Protein AF-A0A8T4TVL6-F1 (afdb_monomer_lite)

Structure (mmCIF, N/CA/C/O backbone):
data_AF-A0A8T4TVL6-F1
#
_entry.id   AF-A0A8T4TVL6-F1
#
loop_
_atom_site.group_PDB
_atom_site.id
_atom_site.type_symbol
_atom_site.label_atom_id
_atom_site.label_alt_id
_atom_site.label_comp_id
_atom_site.label_asym_id
_atom_site.label_entity_id
_atom_site.label_seq_id
_atom_site.pdbx_PDB_ins_code
_atom_site.Cartn_x
_atom_site.Cartn_y
_atom_site.Cartn_z
_atom_site.occupancy
_atom_site.B_iso_or_equiv
_atom_site.auth_seq_id
_atom_site.auth_comp_id
_atom_site.auth_asym_id
_atom_site.auth_atom_id
_atom_site.pdbx_PDB_model_num
ATOM 1 N N . MET A 1 1 ? -16.798 21.149 -23.664 1.00 49.38 1 MET A N 1
ATOM 2 C CA . MET A 1 1 ? -16.390 20.004 -22.811 1.00 49.38 1 MET A CA 1
ATOM 3 C C . MET A 1 1 ? -17.563 19.036 -22.573 1.00 49.38 1 MET A C 1
ATOM 5 O O . MET A 1 1 ? -17.508 18.201 -21.684 1.00 49.38 1 MET A O 1
ATOM 9 N N . ASP A 1 2 ? -18.581 19.049 -23.441 1.00 47.72 2 ASP A N 1
ATOM 10 C CA . ASP A 1 2 ? -19.866 18.365 -23.216 1.00 47.72 2 ASP A CA 1
ATOM 11 C C . ASP A 1 2 ? -19.957 16.938 -23.782 1.00 47.72 2 ASP A C 1
ATOM 13 O O . ASP A 1 2 ? -20.934 16.235 -23.544 1.00 47.72 2 ASP A O 1
ATOM 17 N N . LYS A 1 3 ? -18.924 16.459 -24.488 1.00 53.19 3 LYS A N 1
ATOM 18 C CA . LYS A 1 3 ? -18.902 15.095 -25.055 1.00 53.19 3 LYS A CA 1
ATOM 19 C C . LYS A 1 3 ? -18.545 14.001 -24.034 1.00 53.19 3 LYS A C 1
ATOM 21 O O . LYS A 1 3 ? -18.826 12.838 -24.291 1.00 53.19 3 LYS A O 1
ATOM 26 N N . PHE A 1 4 ? -18.019 14.357 -22.857 1.00 56.19 4 PHE A N 1
ATOM 27 C CA . PHE A 1 4 ? -17.785 13.403 -21.760 1.00 56.19 4 PHE A CA 1
ATOM 28 C C . PHE A 1 4 ? -19.053 13.076 -20.953 1.00 56.19 4 PHE A C 1
ATOM 30 O O . PHE A 1 4 ? -19.067 12.100 -20.210 1.00 56.19 4 PHE A O 1
ATOM 37 N N . LYS A 1 5 ? -20.147 13.831 -21.136 1.00 55.00 5 LYS A N 1
ATOM 38 C CA . LYS A 1 5 ? -21.427 13.568 -20.457 1.00 55.00 5 LYS A CA 1
ATOM 39 C C . LYS A 1 5 ? -22.211 12.401 -21.064 1.00 55.00 5 LYS A C 1
ATOM 41 O O . LYS A 1 5 ? -23.024 11.806 -20.371 1.00 55.00 5 LYS A O 1
ATOM 46 N N . LEU A 1 6 ? -21.939 12.034 -22.321 1.00 55.78 6 LEU A N 1
ATOM 47 C CA . LEU A 1 6 ? -22.613 10.911 -22.987 1.00 55.78 6 LEU A CA 1
ATOM 48 C C . LEU A 1 6 ? -22.097 9.531 -22.525 1.00 55.78 6 LEU A C 1
ATOM 50 O O . LEU A 1 6 ? -22.761 8.523 -22.732 1.00 55.78 6 LEU A O 1
ATOM 54 N N . VAL A 1 7 ? -20.925 9.494 -21.882 1.00 60.69 7 VAL A N 1
ATOM 55 C CA . VAL A 1 7 ? -20.296 8.290 -21.296 1.00 60.69 7 VAL A CA 1
ATOM 56 C C . VAL A 1 7 ? -20.425 8.286 -19.759 1.00 60.69 7 VAL A C 1
ATOM 58 O O . VAL A 1 7 ? -20.071 7.317 -19.097 1.00 60.69 7 VAL A O 1
ATOM 61 N N . GLY A 1 8 ? -20.939 9.373 -19.178 1.00 59.66 8 GLY A N 1
ATOM 62 C CA . GLY A 1 8 ? -20.520 9.844 -17.858 1.00 59.66 8 GLY A CA 1
ATOM 63 C C . GLY A 1 8 ? -21.285 9.357 -16.630 1.00 59.66 8 GLY A C 1
ATOM 64 O O . GLY A 1 8 ? -20.985 9.862 -15.557 1.00 59.66 8 GLY A O 1
ATOM 65 N N . ASP A 1 9 ? -22.249 8.439 -16.739 1.00 68.12 9 ASP A N 1
ATOM 66 C CA . ASP A 1 9 ? -22.926 7.926 -15.529 1.00 68.12 9 ASP A CA 1
ATOM 67 C C . ASP A 1 9 ? -23.436 6.483 -15.645 1.00 68.12 9 ASP A C 1
ATOM 69 O O . ASP A 1 9 ? -24.342 6.046 -14.934 1.00 68.12 9 ASP A O 1
ATOM 73 N N . ASN A 1 10 ? -22.876 5.705 -16.576 1.00 79.25 10 ASN A N 1
ATOM 74 C CA . ASN A 1 10 ? -23.258 4.307 -16.712 1.00 79.25 10 ASN A CA 1
ATOM 75 C C . ASN A 1 10 ? -22.201 3.421 -16.052 1.00 79.25 10 ASN A C 1
ATOM 77 O O . ASN A 1 10 ? -21.134 3.170 -16.617 1.00 79.25 10 ASN A O 1
ATOM 81 N N . LYS A 1 11 ? -22.508 2.933 -14.840 1.00 79.12 11 LYS A N 1
ATOM 82 C CA . LYS A 1 11 ? -21.627 2.062 -14.036 1.00 79.12 11 LYS A CA 1
ATOM 83 C C . LYS A 1 11 ? -21.057 0.887 -14.842 1.00 79.12 11 LYS A C 1
ATOM 85 O O . LYS A 1 11 ? -19.914 0.501 -14.617 1.00 79.12 11 LYS A O 1
ATOM 90 N N . GLY A 1 12 ? -21.818 0.361 -15.808 1.00 86.62 12 GLY A N 1
ATOM 91 C CA . GLY A 1 12 ? -21.367 -0.725 -16.683 1.00 86.62 12 GLY A CA 1
ATOM 92 C C . GLY A 1 12 ? -20.205 -0.335 -17.600 1.00 86.62 12 GLY A C 1
ATOM 93 O O . GLY A 1 12 ? -19.259 -1.104 -17.755 1.00 86.62 12 GLY A O 1
ATOM 94 N N . ILE A 1 13 ? -20.222 0.879 -18.155 1.00 84.44 13 ILE A N 1
ATOM 95 C CA . ILE A 1 13 ? -19.146 1.364 -19.030 1.00 84.44 13 ILE A CA 1
ATOM 96 C C . ILE A 1 13 ? -17.881 1.629 -18.208 1.00 84.44 13 ILE A C 1
ATOM 98 O O . ILE A 1 13 ? -16.790 1.239 -18.617 1.00 84.44 13 ILE A O 1
ATOM 102 N N . HIS A 1 14 ? -18.021 2.205 -17.011 1.00 83.38 14 HIS A N 1
ATOM 103 C CA . HIS A 1 14 ? -16.887 2.388 -16.102 1.00 83.38 14 HIS A CA 1
ATOM 104 C C . HIS A 1 14 ? -16.249 1.054 -15.694 1.00 83.38 14 HIS A C 1
ATOM 106 O O . HIS A 1 14 ? -15.024 0.947 -15.697 1.00 83.38 14 HIS A O 1
ATOM 112 N N . ALA A 1 15 ? -17.054 0.024 -15.414 1.00 86.94 15 ALA A N 1
ATOM 113 C CA . ALA A 1 15 ? -16.553 -1.316 -15.115 1.00 86.94 15 ALA A CA 1
ATOM 114 C C . ALA A 1 15 ? -15.814 -1.944 -16.311 1.00 86.94 15 ALA A C 1
ATOM 116 O O . ALA A 1 15 ? -14.734 -2.501 -16.132 1.00 86.94 15 ALA A O 1
ATOM 117 N N . ALA A 1 16 ? -16.345 -1.809 -17.531 1.00 88.44 16 ALA A N 1
ATOM 118 C CA . ALA A 1 16 ? -15.699 -2.323 -18.741 1.00 88.44 16 ALA A CA 1
ATOM 119 C C . ALA A 1 16 ? -14.357 -1.625 -19.034 1.00 88.44 16 ALA A C 1
ATOM 121 O O . ALA A 1 16 ? -13.376 -2.283 -19.391 1.00 88.44 16 ALA A O 1
ATOM 122 N N . ILE A 1 17 ? -14.286 -0.305 -18.833 1.00 85.81 17 ILE A N 1
ATOM 123 C CA . ILE A 1 17 ? -13.046 0.469 -18.979 1.00 85.81 17 ILE A CA 1
ATOM 124 C C . ILE A 1 17 ? -12.033 0.065 -17.903 1.00 85.81 17 ILE A C 1
ATOM 126 O O . ILE A 1 17 ? -10.883 -0.218 -18.231 1.00 85.81 17 ILE A O 1
ATOM 130 N N . ALA A 1 18 ? -12.450 -0.023 -16.637 1.00 86.81 18 ALA A N 1
ATOM 131 C CA . ALA A 1 18 ? -11.576 -0.442 -15.542 1.00 86.81 18 ALA A CA 1
ATOM 132 C C . ALA A 1 18 ? -11.033 -1.862 -15.752 1.00 86.81 18 ALA A C 1
ATOM 134 O O . ALA A 1 18 ? -9.845 -2.101 -15.549 1.00 86.81 18 ALA A O 1
ATOM 135 N N . LEU A 1 19 ? -11.875 -2.786 -16.224 1.00 89.12 19 LEU A N 1
ATOM 136 C CA . LEU A 1 19 ? -11.468 -4.148 -16.558 1.00 89.12 19 LEU A CA 1
ATOM 137 C C . LEU A 1 19 ? -10.464 -4.164 -17.714 1.00 89.12 19 LEU A C 1
ATOM 139 O O . LEU A 1 19 ? -9.457 -4.859 -17.636 1.00 89.12 19 LEU A O 1
ATOM 143 N N . SER A 1 20 ? -10.686 -3.354 -18.748 1.00 89.25 20 SER A N 1
ATOM 144 C CA . SER A 1 20 ? -9.750 -3.237 -19.872 1.00 89.25 20 SER A CA 1
ATOM 145 C C . SER A 1 20 ? -8.387 -2.700 -19.419 1.00 89.25 20 SER A C 1
ATOM 147 O O . SER A 1 20 ? -7.354 -3.246 -19.797 1.00 89.25 20 SER A O 1
ATOM 149 N N . ILE A 1 21 ? -8.372 -1.682 -18.551 1.00 85.56 21 ILE A N 1
ATOM 150 C CA . ILE A 1 21 ? -7.140 -1.128 -17.968 1.00 85.56 21 ILE A CA 1
ATOM 151 C C . ILE A 1 21 ? -6.439 -2.171 -17.092 1.00 85.56 21 ILE A C 1
ATOM 153 O O . ILE A 1 21 ? -5.228 -2.339 -17.203 1.00 85.56 21 ILE A O 1
ATOM 157 N N . ALA A 1 22 ? -7.183 -2.906 -16.262 1.00 85.94 22 ALA A N 1
ATOM 158 C CA . ALA A 1 22 ? -6.626 -3.961 -15.421 1.00 85.94 22 ALA A CA 1
ATOM 159 C C . ALA A 1 22 ? -5.989 -5.081 -16.259 1.00 85.94 22 ALA A C 1
ATOM 161 O O . ALA A 1 22 ? -4.891 -5.532 -15.948 1.00 85.94 22 ALA A O 1
ATOM 162 N N . VAL A 1 23 ? -6.634 -5.488 -17.357 1.00 87.50 23 VAL A N 1
ATOM 163 C CA . VAL A 1 23 ? -6.091 -6.494 -18.281 1.00 87.50 23 VAL A CA 1
ATOM 164 C C . VAL A 1 23 ? -4.808 -5.996 -18.945 1.00 87.50 23 VAL A C 1
ATOM 166 O O . VAL A 1 23 ? -3.828 -6.732 -18.979 1.00 87.50 23 VAL A O 1
ATOM 169 N N . VAL A 1 24 ? -4.766 -4.745 -19.412 1.00 88.25 24 VAL A N 1
ATOM 170 C CA . VAL A 1 24 ? -3.534 -4.146 -19.959 1.00 88.25 24 VAL A CA 1
ATOM 171 C C . VAL A 1 24 ? -2.428 -4.097 -18.901 1.00 88.25 24 VAL A C 1
ATOM 173 O O . VAL A 1 24 ? -1.277 -4.415 -19.197 1.00 88.25 24 VAL A O 1
ATOM 176 N N . PHE A 1 25 ? -2.775 -3.769 -17.657 1.00 84.25 25 PHE A N 1
ATOM 177 C CA . PHE A 1 25 ? -1.834 -3.713 -16.541 1.00 84.25 25 PHE A CA 1
ATOM 178 C C . PHE A 1 25 ? -1.201 -5.079 -16.233 1.00 84.25 25 PHE A C 1
ATOM 180 O O . PHE A 1 25 ? -0.017 -5.140 -15.915 1.00 84.25 25 PHE A O 1
ATOM 187 N N . LEU A 1 26 ? -1.935 -6.186 -16.403 1.00 83.44 26 LEU A N 1
ATOM 188 C CA . LEU A 1 26 ? -1.402 -7.542 -16.205 1.00 83.44 26 LEU A CA 1
ATOM 189 C C . LEU A 1 26 ? -0.302 -7.927 -17.205 1.00 83.44 26 LEU A C 1
ATOM 191 O O . LEU A 1 26 ? 0.525 -8.783 -16.895 1.00 83.44 26 LEU A O 1
ATOM 195 N N . PHE A 1 27 ? -0.260 -7.309 -18.387 1.00 87.62 27 PHE A N 1
ATOM 196 C CA . PHE A 1 27 ? 0.789 -7.578 -19.375 1.00 87.62 27 PHE A CA 1
ATOM 197 C C . PHE A 1 27 ? 2.073 -6.773 -19.136 1.00 87.62 27 PHE A C 1
ATOM 199 O O . PHE A 1 27 ? 3.115 -7.094 -19.713 1.00 87.62 27 PHE A O 1
ATOM 206 N N . ALA A 1 28 ? 2.039 -5.756 -18.272 1.00 87.38 28 ALA A N 1
ATOM 207 C CA . ALA A 1 28 ? 3.231 -5.008 -17.907 1.00 87.38 28 ALA A CA 1
ATOM 208 C C . ALA A 1 28 ? 4.064 -5.819 -16.900 1.00 87.38 28 ALA A C 1
ATOM 210 O O . ALA A 1 28 ? 3.673 -6.022 -15.751 1.00 87.38 28 ALA A O 1
ATOM 211 N N . ARG A 1 29 ? 5.243 -6.287 -17.328 1.00 84.12 29 ARG A N 1
ATOM 212 C CA . ARG A 1 29 ? 6.155 -7.083 -16.483 1.00 84.12 29 ARG A CA 1
ATOM 213 C C . ARG A 1 29 ? 6.498 -6.365 -15.175 1.00 84.12 29 ARG A C 1
ATOM 215 O O . ARG A 1 29 ? 6.508 -6.997 -14.120 1.00 84.12 29 ARG A O 1
ATOM 222 N N . ASP A 1 30 ? 6.691 -5.052 -15.241 1.00 79.88 30 ASP A N 1
ATOM 223 C CA . ASP A 1 30 ? 7.032 -4.226 -14.078 1.00 79.88 30 ASP A CA 1
ATOM 224 C C . ASP A 1 30 ? 5.846 -4.077 -13.124 1.00 79.88 30 ASP A C 1
ATOM 226 O O . ASP A 1 30 ? 6.011 -4.131 -11.908 1.00 79.88 30 ASP A O 1
ATOM 230 N N . ALA A 1 31 ? 4.626 -3.991 -13.661 1.00 81.19 31 ALA A N 1
ATOM 231 C CA . ALA A 1 31 ? 3.403 -3.983 -12.868 1.00 81.19 31 ALA A CA 1
ATOM 232 C C . ALA A 1 31 ? 3.210 -5.304 -12.111 1.00 81.19 31 ALA A C 1
ATOM 234 O O . ALA A 1 31 ? 2.911 -5.298 -10.919 1.00 81.19 31 ALA A O 1
ATOM 235 N N . VAL A 1 32 ? 3.445 -6.444 -12.767 1.00 85.69 32 VAL A N 1
ATOM 236 C CA . VAL A 1 32 ? 3.390 -7.762 -12.116 1.00 85.69 32 VAL A CA 1
ATOM 237 C C . VAL A 1 32 ? 4.477 -7.890 -11.046 1.00 85.69 32 VAL A C 1
ATOM 239 O O . VAL A 1 32 ? 4.211 -8.397 -9.957 1.00 85.69 32 VAL A O 1
ATOM 242 N N . ARG A 1 33 ? 5.690 -7.386 -11.310 1.00 83.50 33 ARG A N 1
ATOM 243 C CA . ARG A 1 33 ? 6.777 -7.339 -10.319 1.00 83.50 33 ARG A CA 1
ATOM 244 C C . ARG A 1 33 ? 6.397 -6.475 -9.110 1.00 83.50 33 ARG A C 1
ATOM 246 O O . ARG A 1 33 ? 6.623 -6.900 -7.980 1.00 83.50 33 ARG A O 1
ATOM 253 N N . LEU A 1 34 ? 5.767 -5.322 -9.337 1.00 83.62 34 LEU A N 1
ATOM 254 C CA . LEU A 1 34 ? 5.238 -4.446 -8.289 1.00 83.62 34 LEU A CA 1
ATOM 255 C C . LEU A 1 34 ? 4.179 -5.143 -7.439 1.00 83.62 34 LEU A C 1
ATOM 257 O O . LEU A 1 34 ? 4.278 -5.124 -6.215 1.00 83.62 34 LEU A O 1
ATOM 261 N N . VAL A 1 35 ? 3.206 -5.800 -8.070 1.00 87.50 35 VAL A N 1
ATOM 262 C CA . VAL A 1 35 ? 2.172 -6.559 -7.355 1.00 87.50 35 VAL A CA 1
ATOM 263 C C . VAL A 1 35 ? 2.813 -7.661 -6.519 1.00 87.50 35 VAL A C 1
ATOM 265 O O . VAL A 1 35 ? 2.588 -7.706 -5.316 1.00 87.50 35 VAL A O 1
ATOM 268 N N . ASN A 1 36 ? 3.692 -8.477 -7.104 1.00 88.44 36 ASN A N 1
ATOM 269 C CA . ASN A 1 36 ? 4.373 -9.556 -6.385 1.00 88.44 36 ASN A CA 1
ATOM 270 C C . ASN A 1 36 ? 5.211 -9.059 -5.199 1.00 88.44 36 ASN A C 1
ATOM 272 O O . ASN A 1 36 ? 5.358 -9.779 -4.215 1.00 88.44 36 ASN A O 1
ATOM 276 N N . PHE A 1 37 ? 5.746 -7.839 -5.270 1.00 86.06 37 PHE A N 1
ATOM 277 C CA . PHE A 1 37 ? 6.472 -7.225 -4.164 1.00 86.06 37 PHE A CA 1
ATOM 278 C C . PHE A 1 37 ? 5.537 -6.668 -3.078 1.00 86.06 37 PHE A C 1
ATOM 280 O O . PHE A 1 37 ? 5.819 -6.825 -1.893 1.00 86.06 37 PHE A O 1
ATOM 287 N N . ILE A 1 38 ? 4.417 -6.042 -3.457 1.00 84.44 38 ILE A N 1
ATOM 288 C CA . ILE A 1 38 ? 3.444 -5.443 -2.524 1.00 84.44 38 ILE A CA 1
ATOM 289 C C . ILE A 1 38 ? 2.596 -6.513 -1.821 1.00 84.44 38 ILE A C 1
ATOM 291 O O . ILE A 1 38 ? 2.263 -6.366 -0.642 1.00 84.4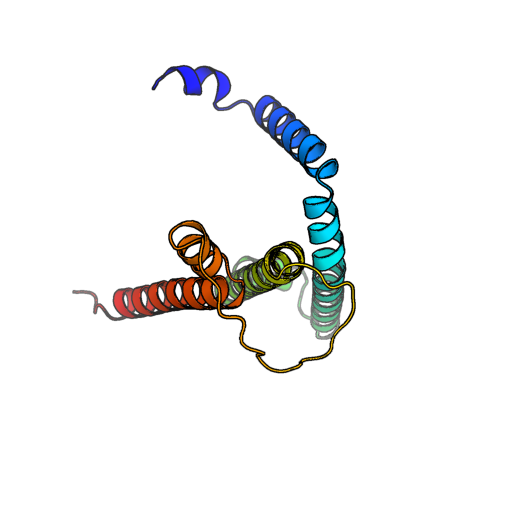4 38 ILE A O 1
ATOM 295 N N . THR A 1 39 ? 2.238 -7.592 -2.523 1.00 90.62 39 THR A N 1
ATOM 296 C CA . THR A 1 39 ? 1.310 -8.624 -2.040 1.00 90.62 39 THR A CA 1
ATOM 297 C C . THR A 1 39 ? 1.710 -9.217 -0.682 1.00 90.62 39 THR A C 1
ATOM 299 O O . THR A 1 39 ? 0.845 -9.242 0.193 1.00 90.62 39 THR A O 1
ATOM 302 N N . PRO A 1 40 ? 2.966 -9.636 -0.426 1.00 87.19 40 PRO A N 1
ATOM 303 C CA . PRO A 1 40 ? 3.365 -10.175 0.876 1.00 87.19 40 PRO A CA 1
ATOM 304 C C . PRO A 1 40 ? 3.105 -9.210 2.038 1.00 87.19 40 PRO A C 1
ATOM 306 O O . PRO A 1 40 ? 2.625 -9.631 3.089 1.00 87.19 40 PRO A O 1
ATOM 309 N N . TRP A 1 41 ? 3.359 -7.911 1.844 1.00 83.56 41 TRP A N 1
ATOM 310 C CA . TRP A 1 41 ? 3.136 -6.886 2.867 1.00 83.56 41 TRP A CA 1
ATOM 311 C C . TRP A 1 41 ? 1.652 -6.676 3.157 1.00 83.56 41 TRP A C 1
ATOM 313 O O . TRP A 1 41 ? 1.256 -6.596 4.318 1.00 83.56 41 TRP A O 1
ATOM 323 N N . PHE A 1 42 ? 0.820 -6.641 2.114 1.00 84.94 42 PHE A N 1
ATOM 324 C CA . PHE A 1 42 ? -0.631 -6.550 2.273 1.00 84.94 42 PHE A CA 1
ATOM 325 C C . PHE A 1 42 ? -1.216 -7.791 2.943 1.00 84.94 42 PHE A C 1
ATOM 327 O O . PHE A 1 42 ? -2.057 -7.662 3.829 1.00 84.94 42 PHE A O 1
ATOM 334 N N . VAL A 1 43 ? -0.754 -8.985 2.563 1.00 91.12 43 VAL A N 1
ATOM 335 C CA . VAL A 1 43 ? -1.164 -10.244 3.199 1.00 91.12 43 VAL A CA 1
ATOM 336 C C . VAL A 1 43 ? -0.763 -10.247 4.674 1.00 91.12 43 VAL A C 1
ATOM 338 O O . VAL A 1 43 ? -1.578 -10.595 5.521 1.00 91.12 43 VAL A O 1
ATOM 341 N N . MET A 1 44 ? 0.450 -9.797 5.004 1.00 83.75 44 MET A N 1
ATOM 342 C CA . MET A 1 44 ? 0.914 -9.681 6.387 1.00 83.75 44 MET A CA 1
ATOM 343 C C . MET A 1 44 ? 0.051 -8.701 7.194 1.00 83.75 44 MET A C 1
ATOM 345 O O . MET A 1 44 ? -0.432 -9.061 8.265 1.00 83.75 44 MET A O 1
ATOM 349 N N . MET A 1 45 ? -0.240 -7.512 6.653 1.00 81.75 45 MET A N 1
ATOM 350 C CA . MET A 1 45 ? -1.162 -6.552 7.274 1.00 81.75 45 MET A CA 1
ATOM 351 C C . MET A 1 45 ? -2.568 -7.122 7.463 1.00 81.75 45 MET A C 1
ATOM 353 O O . MET A 1 45 ? -3.173 -6.913 8.511 1.00 81.75 45 MET A O 1
ATOM 357 N N . LEU A 1 46 ? -3.081 -7.860 6.479 1.00 86.19 46 LEU A N 1
ATOM 358 C CA . LEU A 1 46 ? -4.390 -8.500 6.560 1.00 86.19 46 LEU A CA 1
ATOM 359 C C . LEU A 1 46 ? -4.418 -9.554 7.668 1.00 86.19 46 LEU A C 1
ATOM 361 O O . LEU A 1 46 ? -5.356 -9.568 8.462 1.00 86.19 46 LEU A O 1
ATOM 365 N N . ILE A 1 47 ? -3.386 -10.397 7.762 1.00 90.69 47 ILE A N 1
ATOM 366 C CA . ILE A 1 47 ? -3.256 -11.398 8.828 1.00 90.69 47 ILE A CA 1
ATOM 367 C C . ILE A 1 47 ? -3.197 -10.704 10.189 1.00 90.69 47 ILE A C 1
ATOM 369 O O . ILE A 1 47 ? -3.960 -11.061 11.082 1.00 90.69 47 ILE A O 1
ATOM 373 N N . VAL A 1 48 ? -2.344 -9.688 10.346 1.00 85.81 48 VAL A N 1
ATOM 374 C CA . VAL A 1 48 ? -2.234 -8.926 11.598 1.00 85.81 48 VAL A CA 1
ATOM 375 C C . VAL A 1 48 ? -3.571 -8.282 11.957 1.00 85.81 48 VAL A C 1
ATOM 377 O O . VAL A 1 48 ? -4.025 -8.436 13.086 1.00 85.81 48 VAL A O 1
ATOM 380 N N . GLY A 1 49 ? -4.237 -7.621 11.010 1.00 85.44 49 GLY A N 1
ATOM 381 C CA . GLY A 1 49 ? -5.543 -6.993 11.216 1.00 85.44 49 GLY A CA 1
ATOM 382 C C . GLY A 1 49 ? -6.631 -7.993 11.611 1.00 85.44 49 GLY A C 1
ATOM 383 O O . GLY A 1 49 ? -7.433 -7.715 12.506 1.00 85.44 49 GLY A O 1
ATOM 384 N N . LEU A 1 50 ? -6.626 -9.181 11.004 1.00 86.94 50 LEU A N 1
ATOM 385 C CA . LEU A 1 50 ? -7.523 -10.275 11.365 1.00 86.94 50 LEU A CA 1
ATOM 386 C C . LEU A 1 50 ? -7.238 -10.782 12.783 1.00 86.94 50 LEU A C 1
ATOM 388 O O . LEU A 1 50 ? -8.166 -10.870 13.581 1.00 86.94 50 LEU A O 1
ATOM 392 N N . PHE A 1 51 ? -5.972 -11.017 13.136 1.00 89.75 51 PHE A N 1
ATOM 393 C CA . PHE A 1 51 ? -5.574 -11.395 14.496 1.00 89.75 51 PHE A CA 1
ATOM 394 C C . PHE A 1 51 ? -6.006 -10.359 15.535 1.00 89.75 51 PHE A C 1
ATOM 396 O O . PHE A 1 51 ? -6.552 -10.718 16.575 1.00 89.75 51 PHE A O 1
ATOM 403 N N . LEU A 1 52 ? -5.798 -9.076 15.244 1.00 85.31 52 LEU A N 1
ATOM 404 C CA . LEU A 1 52 ? -6.161 -7.964 16.121 1.00 85.31 52 LEU A CA 1
ATOM 405 C C . LEU A 1 52 ? -7.682 -7.896 16.320 1.00 85.31 52 LEU A C 1
ATOM 407 O O . LEU A 1 52 ? -8.163 -7.734 17.439 1.00 85.31 52 LEU A O 1
ATOM 411 N N . THR A 1 53 ? -8.442 -8.112 15.245 1.00 83.81 53 THR A N 1
ATOM 412 C CA . THR A 1 53 ? -9.908 -8.186 15.287 1.00 83.81 53 THR A CA 1
ATOM 413 C C . THR A 1 53 ? -10.375 -9.369 16.130 1.00 83.81 53 THR A C 1
ATOM 415 O O . THR A 1 53 ? -11.211 -9.205 17.015 1.00 83.81 53 THR A O 1
ATOM 418 N N . THR A 1 54 ? -9.807 -10.555 15.910 1.00 85.50 54 THR A N 1
ATOM 419 C CA . THR A 1 54 ? -10.111 -11.754 16.696 1.00 85.50 54 THR A CA 1
ATOM 420 C C . THR A 1 54 ? -9.771 -11.555 18.172 1.00 85.50 54 THR A C 1
ATOM 422 O O . THR A 1 54 ? -10.567 -11.919 19.034 1.00 85.50 54 THR A O 1
ATOM 425 N N . PHE A 1 55 ? -8.637 -10.921 18.480 1.00 88.00 55 PHE A N 1
ATOM 426 C CA . PHE A 1 55 ? -8.258 -10.574 19.847 1.00 88.00 55 PHE A CA 1
ATOM 427 C C . PHE A 1 55 ? -9.306 -9.663 20.492 1.00 88.00 55 PHE A C 1
ATOM 429 O O . PHE A 1 55 ? -9.815 -9.991 21.555 1.00 88.00 55 PHE A O 1
ATOM 436 N N . PHE A 1 56 ? -9.736 -8.585 19.832 1.00 83.94 56 PHE A N 1
ATOM 437 C CA . PHE A 1 56 ? -10.798 -7.726 20.369 1.00 83.94 56 PHE A CA 1
ATOM 438 C C . PHE A 1 56 ? -12.113 -8.472 20.627 1.00 83.94 56 PHE A C 1
ATOM 440 O O . PHE A 1 56 ? -12.759 -8.232 21.648 1.00 83.94 56 PHE A O 1
ATOM 447 N N . VAL A 1 57 ? -12.482 -9.415 19.758 1.00 84.19 57 VAL A N 1
ATOM 448 C CA . VAL A 1 57 ? -13.654 -10.273 19.983 1.00 84.19 57 VAL A CA 1
ATOM 449 C C . VAL A 1 57 ? -13.467 -11.152 21.226 1.00 84.19 57 VAL A C 1
ATOM 451 O O . VAL A 1 57 ? -14.394 -11.264 22.026 1.00 84.19 57 VAL A O 1
ATOM 454 N N . PHE A 1 58 ? -12.274 -11.713 21.453 1.00 89.50 58 PHE A N 1
ATOM 455 C CA . PHE A 1 58 ? -11.966 -12.474 22.673 1.00 89.50 58 PHE A CA 1
ATOM 456 C C . PHE A 1 58 ? -12.049 -11.633 23.954 1.00 89.50 58 PHE A C 1
ATOM 458 O O . PHE A 1 58 ? -12.456 -12.149 24.991 1.00 89.50 58 PHE A O 1
ATOM 465 N N . PHE A 1 59 ? -11.739 -10.337 23.886 1.00 88.56 59 PHE A N 1
ATOM 466 C CA . PHE A 1 59 ? -11.925 -9.397 25.000 1.00 88.56 59 PHE A CA 1
ATOM 467 C C . PHE A 1 59 ? -13.390 -8.974 25.211 1.00 88.56 59 PHE A C 1
ATOM 469 O O . PHE A 1 59 ? -13.675 -8.135 26.063 1.00 88.56 59 PHE A O 1
ATOM 476 N N . GLY A 1 60 ? -14.333 -9.553 24.462 1.00 85.19 60 GLY A N 1
ATOM 477 C CA . GLY A 1 60 ? -15.761 -9.277 24.601 1.00 85.19 60 GLY A CA 1
ATOM 478 C C . GLY A 1 60 ? -16.212 -7.992 23.907 1.00 85.19 60 GLY A C 1
ATOM 479 O O . GLY A 1 60 ? -17.317 -7.510 24.170 1.00 85.19 60 GLY A O 1
ATOM 480 N N . VAL A 1 61 ? -15.396 -7.426 23.009 1.00 84.94 61 VAL A N 1
ATOM 481 C CA . VAL A 1 61 ? -15.828 -6.298 22.180 1.00 84.94 61 VAL A CA 1
ATOM 482 C C . VAL A 1 61 ? -16.870 -6.807 21.185 1.00 84.94 61 VAL A C 1
ATOM 484 O O . VAL A 1 61 ? -16.598 -7.685 20.365 1.00 84.94 61 VAL A O 1
ATOM 487 N N . LYS A 1 62 ? -18.086 -6.256 21.256 1.00 78.69 62 LYS A N 1
ATOM 488 C CA . LYS A 1 62 ? -19.169 -6.598 20.327 1.00 78.69 62 LYS A CA 1
ATOM 489 C C . LYS A 1 62 ? -18.743 -6.281 18.890 1.00 78.69 62 LYS A C 1
ATOM 491 O O . LYS A 1 62 ? -18.223 -5.198 18.615 1.00 78.69 62 LYS A O 1
ATOM 496 N N . SER A 1 63 ? -19.012 -7.203 17.967 1.00 65.69 63 SER A N 1
ATOM 497 C CA . SER A 1 63 ? -18.698 -7.078 16.533 1.00 65.69 63 SER A CA 1
ATOM 498 C C . SER A 1 63 ? -19.281 -5.807 15.894 1.00 65.69 63 SER A C 1
ATOM 500 O O . SER 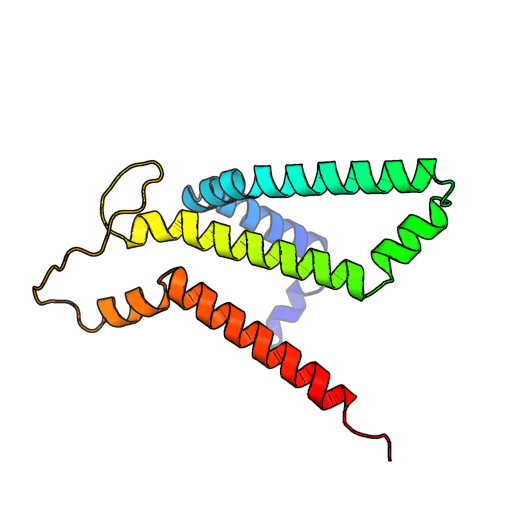A 1 63 ? -18.658 -5.220 15.009 1.00 65.69 63 SER A O 1
ATOM 502 N N . GLU A 1 64 ? -20.423 -5.328 16.395 1.00 69.94 64 GLU A N 1
ATOM 503 C CA . GLU A 1 64 ? -21.067 -4.074 15.972 1.00 69.94 64 GLU A CA 1
ATOM 504 C C . GLU A 1 64 ? -20.249 -2.819 16.310 1.00 69.94 64 GLU A C 1
ATOM 506 O O . GLU A 1 64 ? -20.290 -1.832 15.568 1.00 69.94 64 GLU A O 1
ATOM 511 N N . THR A 1 65 ? -19.481 -2.859 17.401 1.00 66.50 65 THR A N 1
ATOM 512 C CA . THR A 1 65 ? -18.587 -1.770 17.802 1.00 66.50 65 THR A CA 1
ATOM 513 C C . THR A 1 65 ? -17.305 -1.808 16.980 1.00 66.50 65 THR A C 1
ATOM 515 O O . THR A 1 65 ? -16.829 -0.765 16.565 1.00 66.50 65 THR A O 1
ATOM 518 N N . ILE A 1 66 ? -16.780 -2.989 16.643 1.00 63.53 66 ILE A N 1
ATOM 519 C CA . ILE A 1 66 ? -15.543 -3.109 15.852 1.00 63.53 66 ILE A CA 1
ATOM 520 C C . ILE A 1 66 ? -15.737 -2.532 14.446 1.00 63.53 66 ILE A C 1
ATOM 522 O O . ILE A 1 66 ? -14.941 -1.705 14.008 1.00 63.53 66 ILE A O 1
ATOM 526 N N . GLY A 1 67 ? -16.820 -2.905 13.757 1.00 63.41 67 GLY A N 1
ATOM 527 C CA . GLY A 1 67 ? -17.099 -2.392 12.413 1.00 63.41 67 GLY A CA 1
ATOM 528 C C . GLY A 1 67 ? -17.331 -0.878 12.394 1.00 63.41 67 GLY A C 1
ATOM 529 O O . GLY A 1 67 ? -16.795 -0.180 11.537 1.00 63.41 67 GLY A O 1
ATOM 530 N N . ASN A 1 68 ? -18.074 -0.349 13.372 1.00 65.69 68 ASN A N 1
ATOM 531 C CA . ASN A 1 68 ? -18.331 1.088 13.454 1.00 65.69 68 ASN A CA 1
ATOM 532 C C . ASN A 1 68 ? -17.115 1.889 13.929 1.00 65.69 68 ASN A C 1
ATOM 534 O O . ASN A 1 68 ? -16.882 2.960 13.394 1.00 65.69 68 ASN A O 1
ATOM 538 N N . THR A 1 69 ? -16.329 1.406 14.887 1.00 64.06 69 THR A N 1
ATOM 539 C CA . THR A 1 69 ? -15.168 2.132 15.423 1.00 64.06 69 THR A CA 1
ATOM 540 C C . THR A 1 69 ? -13.995 2.093 14.446 1.00 64.06 69 THR A C 1
ATOM 542 O O . THR A 1 69 ? -13.421 3.133 14.156 1.00 64.06 69 THR A O 1
ATOM 545 N N . VAL A 1 70 ? -13.693 0.946 13.826 1.00 63.06 70 VAL A N 1
ATOM 546 C CA . VAL A 1 70 ? -12.586 0.845 12.854 1.00 63.06 70 VAL A CA 1
ATOM 547 C C . VAL A 1 70 ? -12.871 1.640 11.575 1.00 63.06 70 VAL A C 1
ATOM 549 O O . VAL A 1 70 ? -11.952 2.234 11.016 1.00 63.06 70 VAL A O 1
ATOM 552 N N . MET A 1 71 ? -14.129 1.686 11.115 1.00 61.38 71 MET A N 1
ATOM 553 C CA . MET A 1 71 ? -14.482 2.427 9.897 1.00 61.38 71 MET A CA 1
ATOM 554 C C . MET A 1 71 ? -14.875 3.889 10.136 1.00 61.38 71 MET A C 1
ATOM 556 O O . MET A 1 71 ? -14.788 4.677 9.196 1.00 61.38 71 MET A O 1
ATOM 560 N N . LYS A 1 72 ? -15.307 4.280 11.345 1.00 68.62 72 LYS A N 1
ATOM 561 C CA . LYS A 1 72 ? -15.703 5.672 11.631 1.00 68.62 72 LYS A CA 1
ATOM 562 C C . LYS A 1 72 ? -14.664 6.473 12.390 1.00 68.62 72 LYS A C 1
ATOM 564 O O . LYS A 1 72 ? -14.746 7.693 12.299 1.00 68.62 72 LYS A O 1
ATOM 569 N N . ASP A 1 73 ? -13.703 5.858 13.090 1.00 74.56 73 ASP A N 1
ATOM 570 C CA . ASP A 1 73 ? -12.617 6.629 13.693 1.00 74.56 73 ASP A CA 1
ATOM 571 C C . ASP A 1 73 ? -11.674 7.130 12.599 1.00 74.56 73 ASP A C 1
ATOM 573 O O . ASP A 1 73 ? -10.899 6.344 12.033 1.00 74.56 73 ASP A O 1
ATOM 577 N N . PRO A 1 74 ? -11.656 8.450 12.323 1.00 75.44 74 PRO A N 1
ATOM 578 C CA . PRO A 1 74 ? -10.846 8.997 11.243 1.00 75.44 74 PRO A CA 1
ATOM 579 C C . PRO A 1 74 ? -9.363 8.705 11.469 1.00 75.44 74 PRO A C 1
ATOM 581 O O . PRO A 1 74 ? -8.612 8.546 10.516 1.00 75.44 74 PRO A O 1
ATOM 584 N N . ARG A 1 75 ? -8.942 8.575 12.733 1.00 76.31 75 ARG A N 1
ATOM 585 C CA . ARG A 1 75 ? -7.558 8.287 13.123 1.00 76.31 75 ARG A CA 1
ATOM 586 C C . ARG A 1 75 ? -7.092 6.919 12.629 1.00 76.31 75 ARG A C 1
ATOM 588 O O . ARG A 1 75 ? -6.016 6.830 12.046 1.00 76.31 75 ARG A O 1
ATOM 595 N N . VAL A 1 76 ? -7.888 5.866 12.816 1.00 73.25 76 VAL A N 1
ATOM 596 C CA . VAL A 1 76 ? -7.507 4.502 12.411 1.00 73.25 76 VAL A CA 1
ATOM 597 C C . VAL A 1 76 ? -7.493 4.395 10.888 1.00 73.25 76 VAL A C 1
ATOM 599 O O . VAL A 1 76 ? -6.496 3.962 10.312 1.00 73.25 76 VAL A O 1
ATOM 602 N N . TYR A 1 77 ? -8.545 4.894 10.234 1.00 77.19 77 TYR A N 1
ATOM 603 C CA . TYR A 1 77 ? -8.653 4.924 8.775 1.00 77.19 77 TYR A CA 1
ATOM 604 C C . TYR A 1 77 ? -7.486 5.672 8.113 1.00 77.19 77 TYR A C 1
ATOM 606 O O . TYR A 1 77 ? -6.839 5.143 7.206 1.00 77.19 77 TYR A O 1
ATOM 614 N N . TRP A 1 78 ? -7.151 6.867 8.611 1.00 81.56 78 TRP A N 1
ATOM 615 C CA . TRP A 1 78 ? -6.019 7.638 8.097 1.00 81.56 78 TRP A CA 1
ATOM 616 C C . TRP A 1 78 ? -4.683 6.932 8.315 1.00 81.56 78 TRP A C 1
ATOM 618 O O . TRP A 1 78 ? -3.836 6.964 7.426 1.00 81.56 78 TRP A O 1
ATOM 628 N N . THR A 1 79 ? -4.498 6.252 9.450 1.00 77.88 79 THR A N 1
ATOM 629 C CA . THR A 1 79 ? -3.252 5.518 9.721 1.00 77.88 79 THR A CA 1
ATOM 630 C C . THR A 1 79 ? -3.069 4.363 8.733 1.00 77.88 79 THR A C 1
ATOM 632 O O . THR A 1 79 ? -1.983 4.198 8.180 1.00 77.88 79 THR A O 1
ATOM 635 N N . VAL A 1 80 ? -4.134 3.607 8.439 1.00 80.12 80 VAL A N 1
ATOM 636 C CA . VAL A 1 80 ? -4.102 2.501 7.464 1.00 80.12 80 VAL A CA 1
ATOM 637 C C . VAL A 1 80 ? -3.832 3.012 6.048 1.00 80.12 80 VAL A C 1
ATOM 639 O O . VAL A 1 80 ? -3.036 2.411 5.323 1.00 80.12 80 VAL A O 1
ATOM 642 N N . ILE A 1 81 ? -4.435 4.137 5.654 1.00 82.44 81 ILE A N 1
ATOM 643 C CA . ILE A 1 81 ? -4.193 4.751 4.341 1.00 82.44 81 ILE A CA 1
ATOM 644 C C . ILE A 1 81 ? -2.756 5.240 4.210 1.00 82.44 81 ILE A C 1
ATOM 646 O O . ILE A 1 81 ? -2.094 4.898 3.234 1.00 82.44 81 ILE A O 1
ATOM 650 N N . ILE A 1 82 ? -2.259 6.006 5.184 1.00 84.06 82 ILE A N 1
ATOM 651 C CA . ILE A 1 82 ? -0.890 6.534 5.156 1.00 84.06 82 ILE A CA 1
ATOM 652 C C . ILE A 1 82 ? 0.109 5.378 5.084 1.00 84.06 82 ILE A C 1
ATOM 654 O O . ILE A 1 82 ? 1.010 5.399 4.250 1.00 84.06 82 ILE A O 1
ATOM 658 N N . LEU A 1 83 ? -0.091 4.337 5.894 1.00 81.19 83 LEU A N 1
ATOM 659 C CA . LEU A 1 83 ? 0.757 3.150 5.886 1.00 81.19 83 LEU A CA 1
ATOM 660 C C . LEU A 1 83 ? 0.717 2.420 4.533 1.00 81.19 83 LEU A C 1
ATOM 662 O O . LEU A 1 83 ? 1.765 2.062 3.999 1.00 81.19 83 LEU A O 1
ATOM 666 N N . SER A 1 84 ? -0.471 2.258 3.943 1.00 79.00 84 SER A N 1
ATOM 667 C CA . SER A 1 84 ? -0.639 1.638 2.620 1.00 79.00 84 SER A CA 1
ATOM 668 C C . SER A 1 84 ? 0.067 2.435 1.523 1.00 79.00 84 SER A C 1
ATOM 670 O O . SER A 1 84 ? 0.726 1.855 0.662 1.00 79.00 84 SER A O 1
ATOM 672 N N . ILE A 1 85 ? -0.021 3.767 1.576 1.00 83.75 85 ILE A N 1
ATOM 673 C CA . ILE A 1 85 ? 0.660 4.652 0.632 1.00 83.75 85 ILE A CA 1
ATOM 674 C C . ILE A 1 85 ? 2.181 4.550 0.803 1.00 83.75 85 ILE A C 1
ATOM 676 O O . ILE A 1 85 ? 2.886 4.388 -0.187 1.00 83.75 85 ILE A O 1
ATOM 680 N N . ILE A 1 86 ? 2.701 4.577 2.033 1.00 82.62 86 ILE A N 1
ATOM 681 C CA . ILE A 1 86 ? 4.143 4.429 2.297 1.00 82.62 86 ILE A CA 1
ATOM 682 C C . ILE A 1 86 ? 4.676 3.116 1.711 1.00 82.62 86 ILE A C 1
ATOM 684 O O . ILE A 1 86 ? 5.691 3.124 1.015 1.00 82.62 86 ILE A O 1
ATOM 688 N N . ILE A 1 87 ? 3.975 2.000 1.936 1.00 79.25 87 ILE A N 1
ATOM 689 C CA . ILE A 1 87 ? 4.349 0.693 1.374 1.00 79.25 87 ILE A CA 1
ATOM 690 C C . ILE A 1 87 ? 4.365 0.752 -0.156 1.00 79.25 87 ILE A C 1
ATOM 692 O O . ILE A 1 87 ? 5.297 0.246 -0.781 1.00 79.25 87 ILE A O 1
ATOM 696 N N . LEU A 1 88 ? 3.378 1.409 -0.767 1.00 82.62 88 LEU A N 1
ATOM 697 C CA . LEU A 1 88 ? 3.297 1.585 -2.215 1.00 82.62 88 LEU A CA 1
ATOM 698 C C . LEU A 1 88 ? 4.502 2.380 -2.751 1.00 82.62 88 LEU A C 1
ATOM 700 O O . LEU A 1 88 ? 5.141 1.935 -3.702 1.00 82.62 88 LEU A O 1
ATOM 704 N N . PHE A 1 89 ? 4.883 3.486 -2.105 1.00 81.12 89 PHE A N 1
ATOM 705 C CA . PHE A 1 89 ? 6.059 4.278 -2.493 1.00 81.12 89 PHE A CA 1
ATOM 706 C C . PHE A 1 89 ? 7.370 3.502 -2.356 1.00 81.12 89 PHE A C 1
ATOM 708 O O . PHE A 1 89 ? 8.192 3.530 -3.272 1.00 81.12 89 PHE A O 1
ATOM 715 N N . ILE A 1 90 ? 7.556 2.774 -1.249 1.00 78.62 90 ILE A N 1
ATOM 716 C CA . ILE A 1 90 ? 8.730 1.908 -1.057 1.00 78.62 90 ILE A CA 1
ATOM 717 C C . ILE A 1 90 ? 8.793 0.867 -2.176 1.00 78.62 90 ILE A C 1
ATOM 719 O O . ILE A 1 90 ? 9.853 0.632 -2.748 1.00 78.62 90 ILE A O 1
ATOM 723 N N . SER A 1 91 ? 7.651 0.283 -2.528 1.00 76.88 91 SER A N 1
ATOM 724 C CA . SER A 1 91 ? 7.561 -0.766 -3.541 1.00 76.88 91 SER A CA 1
ATOM 725 C C . SER A 1 91 ? 7.858 -0.254 -4.945 1.00 76.88 91 SER A C 1
ATOM 727 O O . SER A 1 91 ? 8.617 -0.887 -5.672 1.00 76.88 91 SER A O 1
ATOM 729 N N . ILE A 1 92 ? 7.332 0.918 -5.310 1.00 81.00 92 ILE A N 1
ATOM 730 C CA . ILE A 1 92 ? 7.685 1.591 -6.567 1.00 81.00 92 ILE A CA 1
ATOM 731 C C . ILE A 1 92 ? 9.188 1.883 -6.590 1.00 81.00 92 ILE A C 1
ATOM 733 O O . ILE A 1 92 ? 9.861 1.561 -7.565 1.00 81.00 92 ILE A O 1
ATOM 737 N N . GLY A 1 93 ? 9.734 2.428 -5.502 1.00 78.19 93 GLY A N 1
ATOM 738 C CA . GLY A 1 93 ? 11.160 2.721 -5.398 1.00 78.19 93 GLY A CA 1
ATOM 739 C C . GLY A 1 93 ? 12.050 1.487 -5.562 1.00 78.19 93 GLY A C 1
ATOM 740 O O . GLY A 1 93 ? 13.093 1.575 -6.194 1.00 78.19 93 GLY A O 1
ATOM 741 N N . GLN A 1 94 ? 11.637 0.334 -5.036 1.00 76.38 94 GLN A N 1
ATOM 742 C CA . GLN A 1 94 ? 12.383 -0.923 -5.153 1.00 76.38 94 GLN A CA 1
ATOM 743 C C . GLN A 1 94 ? 12.263 -1.551 -6.547 1.00 76.38 94 GLN A C 1
ATOM 745 O O . GLN A 1 94 ? 13.247 -2.070 -7.064 1.00 76.38 94 GLN A O 1
ATOM 750 N N . VAL A 1 95 ? 11.075 -1.504 -7.158 1.00 82.12 95 VAL A N 1
ATOM 751 C CA . VAL A 1 95 ? 10.810 -2.159 -8.449 1.00 82.12 95 VAL A CA 1
ATOM 752 C C . VAL A 1 95 ? 11.335 -1.360 -9.630 1.00 82.12 95 VAL A C 1
ATOM 754 O O . VAL A 1 95 ? 11.879 -1.955 -10.550 1.00 82.12 95 VAL A O 1
ATOM 757 N N . PHE A 1 96 ? 11.199 -0.035 -9.594 1.00 78.06 96 PHE A N 1
ATOM 758 C CA . PHE A 1 96 ? 11.665 0.840 -10.669 1.00 78.06 96 PHE A CA 1
ATOM 759 C C . PHE A 1 96 ? 13.060 1.420 -10.394 1.00 78.06 96 PHE A C 1
ATOM 761 O O . PHE A 1 96 ? 13.759 1.804 -11.327 1.00 78.06 96 PHE A O 1
ATOM 768 N N . GLY A 1 97 ? 13.508 1.462 -9.133 1.00 68.50 97 GLY A N 1
ATOM 769 C CA . GLY A 1 97 ? 14.853 1.935 -8.784 1.00 68.50 97 GLY A CA 1
ATOM 770 C C . GLY A 1 97 ? 15.965 1.004 -9.263 1.00 68.50 97 GLY A C 1
ATOM 771 O O . GLY A 1 97 ? 17.011 1.487 -9.683 1.00 68.50 97 GLY A O 1
ATOM 772 N N . SER A 1 98 ? 15.721 -0.311 -9.289 1.00 63.88 98 SER A N 1
ATOM 773 C CA . SER A 1 98 ? 16.704 -1.287 -9.778 1.00 63.88 98 SER A CA 1
ATOM 774 C C . SER A 1 98 ? 17.045 -1.121 -11.260 1.00 63.88 98 SER A C 1
ATOM 776 O O . SER A 1 98 ? 18.147 -1.474 -11.673 1.00 63.88 98 SER A O 1
ATOM 778 N N . ASP A 1 99 ? 16.116 -0.587 -12.057 1.00 63.88 99 ASP A N 1
ATOM 779 C CA . ASP A 1 99 ? 16.313 -0.386 -13.496 1.00 63.88 99 ASP A CA 1
ATOM 780 C C . ASP A 1 99 ? 16.945 0.986 -13.804 1.00 63.88 99 ASP A C 1
ATOM 782 O O . ASP A 1 99 ? 17.626 1.140 -14.817 1.00 63.88 99 ASP A O 1
ATOM 786 N N . LEU A 1 100 ? 16.785 1.966 -12.905 1.00 60.78 100 LEU A N 1
ATOM 787 C CA . LEU A 1 100 ? 17.368 3.310 -13.022 1.00 60.78 100 LEU A CA 1
ATOM 788 C C . LEU A 1 100 ? 18.830 3.393 -12.557 1.00 60.78 100 LEU A C 1
ATOM 790 O O . LEU A 1 100 ? 19.537 4.307 -12.978 1.00 60.78 100 LEU A O 1
ATOM 794 N N . GLU A 1 101 ? 19.294 2.466 -11.713 1.00 60.41 101 GLU A N 1
ATOM 795 C CA . GLU A 1 101 ? 20.680 2.436 -11.211 1.00 60.41 101 GLU A CA 1
ATOM 796 C C . GLU A 1 101 ? 21.675 1.726 -12.153 1.00 60.41 101 GLU A C 1
ATOM 798 O O . GLU A 1 101 ? 22.867 1.694 -11.864 1.00 60.41 101 GLU A O 1
ATOM 8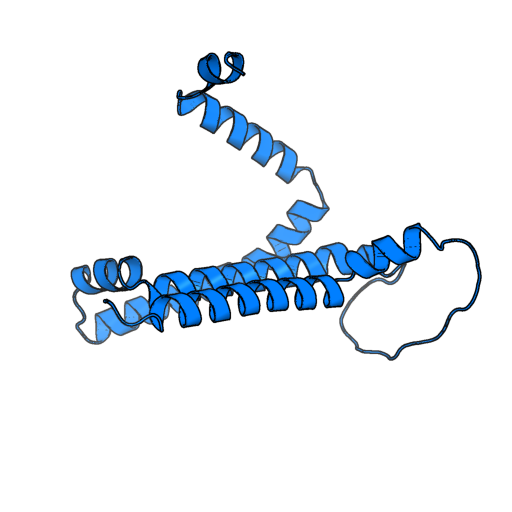03 N N . GLY A 1 102 ? 21.235 1.221 -13.313 1.00 51.31 102 GLY A N 1
ATOM 804 C CA . GLY A 1 102 ? 22.136 0.791 -14.386 1.00 51.31 102 GLY A CA 1
ATOM 805 C C . GLY A 1 102 ? 23.002 -0.431 -14.052 1.00 51.31 102 GLY A C 1
ATOM 806 O O . GLY A 1 102 ? 24.182 -0.313 -13.741 1.00 51.31 102 GLY A O 1
ATOM 807 N N . GLY A 1 103 ? 22.440 -1.626 -14.251 1.00 45.22 103 GLY A N 1
ATOM 808 C CA . GLY A 1 103 ? 23.214 -2.847 -14.502 1.00 45.22 103 GLY A CA 1
ATOM 809 C C . GLY A 1 103 ? 23.815 -3.522 -13.267 1.00 45.22 103 GLY A C 1
ATOM 810 O O . GLY A 1 103 ? 25.005 -3.412 -12.995 1.00 45.22 103 GLY A O 1
ATOM 811 N N . GLY A 1 104 ? 23.022 -4.338 -12.576 1.00 38.12 104 GLY A N 1
ATOM 812 C CA . GLY A 1 104 ? 23.558 -5.206 -11.530 1.00 38.12 104 GLY A CA 1
ATOM 813 C C . GLY A 1 104 ? 22.479 -6.000 -10.821 1.00 38.12 104 GLY A C 1
ATOM 814 O O . GLY A 1 104 ? 21.879 -5.544 -9.859 1.00 38.12 104 GLY A O 1
ATOM 815 N N . THR A 1 105 ? 22.236 -7.206 -11.316 1.00 46.25 105 THR A N 1
ATOM 816 C CA . THR A 1 105 ? 21.458 -8.270 -10.679 1.00 46.25 105 THR A CA 1
ATOM 817 C C . THR A 1 105 ? 21.645 -8.373 -9.162 1.00 46.25 105 THR A C 1
ATOM 819 O O . THR A 1 105 ? 22.750 -8.634 -8.699 1.00 46.25 105 THR A O 1
ATOM 822 N N . GLY A 1 106 ? 20.521 -8.376 -8.443 1.00 42.09 106 GLY A N 1
ATOM 823 C CA . GLY A 1 106 ? 20.300 -9.277 -7.314 1.00 42.09 106 GLY A CA 1
ATOM 824 C C . GLY A 1 106 ? 20.770 -8.809 -5.937 1.00 42.09 106 GLY A C 1
ATOM 825 O O . GLY A 1 106 ? 21.936 -8.525 -5.712 1.00 42.09 106 GLY A O 1
ATOM 826 N N . THR 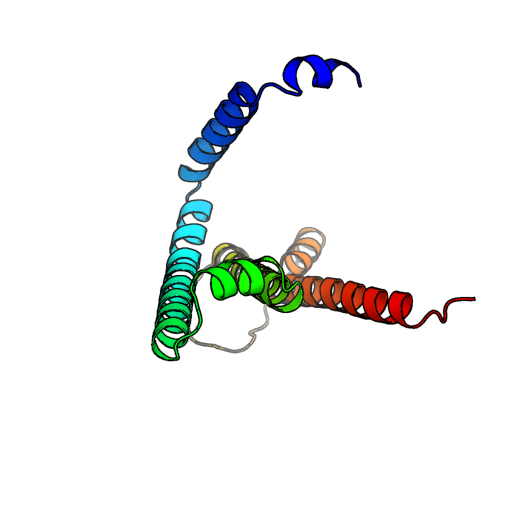A 1 107 ? 19.840 -8.927 -4.985 1.00 41.78 107 THR A N 1
ATOM 827 C CA . THR A 1 107 ? 20.079 -9.234 -3.562 1.00 41.78 107 THR A CA 1
ATOM 828 C C . THR A 1 107 ? 21.005 -8.304 -2.775 1.00 41.78 107 THR A C 1
ATOM 830 O O . THR A 1 107 ? 22.224 -8.349 -2.874 1.00 41.78 107 THR A O 1
ATOM 833 N N . GLY A 1 108 ? 20.358 -7.546 -1.885 1.00 46.69 108 GLY A N 1
ATOM 834 C CA . GLY A 1 108 ? 20.898 -6.839 -0.727 1.00 46.69 108 GLY A CA 1
ATOM 835 C C . GLY A 1 108 ? 22.378 -7.028 -0.417 1.00 46.69 108 GLY A C 1
ATOM 836 O O . GLY A 1 108 ? 22.775 -8.033 0.149 1.00 46.69 108 GLY A O 1
ATOM 837 N N . THR A 1 109 ? 23.158 -5.982 -0.651 1.00 34.84 109 THR A N 1
ATOM 838 C CA . THR A 1 109 ? 24.169 -5.503 0.294 1.00 34.84 109 THR A CA 1
ATOM 839 C C . THR A 1 109 ? 24.423 -4.034 -0.012 1.00 34.84 109 THR A C 1
ATOM 841 O O . THR A 1 109 ? 24.697 -3.653 -1.145 1.00 34.84 109 THR A O 1
ATOM 844 N N . ALA A 1 110 ? 24.305 -3.189 1.010 1.00 45.91 110 ALA A N 1
ATOM 845 C CA . ALA A 1 110 ? 24.795 -1.824 0.952 1.00 45.91 110 ALA A CA 1
ATOM 846 C C . ALA A 1 110 ? 26.303 -1.851 0.648 1.00 45.91 110 ALA A C 1
ATOM 848 O O . ALA A 1 110 ? 27.072 -2.413 1.428 1.00 45.91 110 ALA A O 1
ATOM 849 N N . ARG A 1 111 ? 26.738 -1.242 -0.459 1.00 35.09 111 ARG A N 1
ATOM 850 C CA . ARG A 1 111 ? 28.144 -0.860 -0.668 1.00 35.09 111 ARG A CA 1
ATOM 851 C C . ARG A 1 111 ? 28.228 0.585 -1.168 1.00 35.09 111 ARG A C 1
ATOM 853 O O . ARG A 1 111 ? 27.282 1.059 -1.797 1.00 35.09 111 ARG A O 1
ATOM 860 N N . PRO A 1 112 ? 29.295 1.309 -0.783 1.00 42.00 112 PRO A N 1
ATOM 861 C CA . PRO A 1 112 ? 29.331 2.760 -0.828 1.00 42.00 112 PRO A CA 1
ATOM 862 C C . PRO A 1 112 ? 29.646 3.279 -2.231 1.00 42.00 112 PRO A C 1
ATOM 864 O O . PRO A 1 112 ? 30.216 2.584 -3.068 1.00 42.00 112 PRO A O 1
ATOM 867 N N . ILE A 1 113 ? 29.241 4.530 -2.419 1.00 47.00 113 ILE A N 1
ATOM 868 C CA . ILE A 1 113 ? 29.365 5.386 -3.595 1.00 47.00 113 ILE A CA 1
ATOM 869 C C . ILE A 1 113 ? 30.779 5.282 -4.187 1.00 47.00 113 ILE A C 1
ATOM 871 O O . ILE A 1 113 ? 31.752 5.619 -3.515 1.00 47.00 113 ILE A O 1
ATOM 875 N N . ALA A 1 114 ? 30.872 4.830 -5.440 1.00 36.66 114 ALA A N 1
ATOM 876 C CA . ALA A 1 114 ? 32.073 4.930 -6.257 1.00 36.66 114 ALA A CA 1
ATOM 877 C C . ALA A 1 114 ? 31.766 5.800 -7.482 1.00 36.66 114 ALA A C 1
ATOM 879 O O . ALA A 1 114 ? 30.900 5.498 -8.299 1.00 36.66 114 ALA A O 1
ATOM 880 N N . GLU A 1 115 ? 32.490 6.905 -7.507 1.00 51.41 115 GLU A N 1
ATOM 881 C CA . GLU A 1 115 ? 32.609 7.961 -8.498 1.00 51.41 115 GLU A CA 1
ATOM 882 C C . GLU A 1 115 ? 32.765 7.425 -9.932 1.00 51.41 115 GLU A C 1
ATOM 884 O O . GLU A 1 115 ? 33.604 6.566 -10.209 1.00 51.41 115 GLU A O 1
ATOM 889 N N . LYS A 1 116 ? 31.965 7.964 -10.857 1.00 39.72 116 LYS A N 1
ATOM 890 C CA . LYS A 1 116 ? 32.263 7.950 -12.291 1.00 39.72 116 LYS A CA 1
ATOM 891 C C . LYS A 1 116 ? 31.990 9.333 -12.867 1.00 39.72 116 LYS A C 1
ATOM 893 O O . LYS A 1 116 ? 30.845 9.719 -13.076 1.00 39.72 116 LYS A O 1
ATOM 898 N N . GLU A 1 117 ? 33.080 10.056 -13.097 1.00 39.44 117 GLU A N 1
ATOM 899 C CA . GLU A 1 117 ? 33.166 11.162 -14.046 1.00 39.44 117 GLU A CA 1
ATOM 900 C C . GLU A 1 117 ? 32.890 10.665 -15.474 1.00 39.44 117 GLU A C 1
ATOM 902 O O . GLU A 1 117 ? 33.289 9.553 -15.835 1.00 39.44 117 GLU A O 1
ATOM 907 N N . GLY A 1 118 ? 32.295 11.522 -16.310 1.00 34.94 118 GLY A N 1
ATOM 908 C CA . GLY A 1 118 ? 32.418 11.388 -17.764 1.00 34.94 118 GLY A CA 1
ATOM 909 C C . GLY A 1 118 ? 31.177 11.714 -18.586 1.00 34.94 118 GLY A C 1
ATOM 910 O O . GLY A 1 118 ? 30.622 10.827 -19.217 1.00 34.94 118 GLY A O 1
ATOM 911 N N . 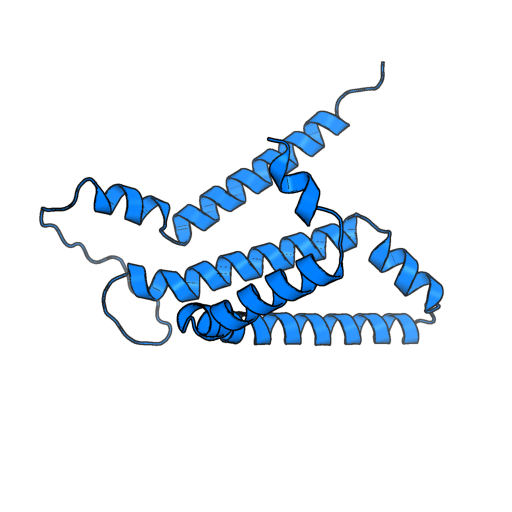ALA A 1 119 ? 30.808 12.996 -18.606 1.00 47.41 119 ALA A N 1
ATOM 912 C CA . ALA A 1 119 ? 30.332 13.753 -19.768 1.00 47.41 119 ALA A CA 1
ATOM 913 C C . ALA A 1 119 ? 29.484 13.028 -20.837 1.00 47.41 119 ALA A C 1
ATOM 915 O O . ALA A 1 119 ? 30.048 12.522 -21.804 1.00 47.41 119 ALA A O 1
ATOM 916 N N . SER A 1 120 ? 28.150 13.167 -20.756 1.00 41.72 120 SER A N 1
ATOM 917 C CA . SER A 1 120 ? 27.286 13.443 -21.926 1.00 41.72 120 SER A CA 1
ATOM 918 C C . SER A 1 120 ? 25.787 13.651 -21.615 1.00 41.72 120 SER A C 1
ATOM 920 O O . SER A 1 120 ? 24.994 13.350 -22.490 1.00 41.72 120 SER A O 1
ATOM 922 N N . ASP A 1 121 ? 25.323 14.117 -20.442 1.00 45.44 121 ASP A N 1
ATOM 923 C CA . ASP A 1 121 ? 23.885 13.911 -20.139 1.00 45.44 121 ASP A CA 1
ATOM 924 C C . ASP A 1 121 ? 23.210 14.919 -19.179 1.00 45.44 121 ASP A C 1
ATOM 926 O O . ASP A 1 121 ? 22.299 14.595 -18.425 1.00 45.44 121 ASP A O 1
ATOM 930 N N . ALA A 1 122 ? 23.564 16.207 -19.253 1.00 51.12 122 ALA A N 1
ATOM 931 C CA . ALA A 1 122 ? 23.055 17.241 -18.332 1.00 51.12 122 ALA A CA 1
ATOM 932 C C . ALA A 1 122 ? 21.512 17.409 -18.286 1.00 51.12 122 ALA A C 1
ATOM 934 O O . ALA A 1 122 ? 20.982 17.995 -17.343 1.00 51.12 122 ALA A O 1
ATOM 935 N N . THR A 1 123 ? 20.767 16.921 -19.287 1.00 53.06 123 THR A N 1
ATOM 936 C CA . THR A 1 123 ? 19.289 16.962 -19.297 1.00 53.06 123 THR A CA 1
ATOM 937 C C . THR A 1 123 ? 18.640 15.659 -18.826 1.00 53.06 123 THR A C 1
ATOM 939 O O . THR A 1 123 ? 17.530 15.705 -18.295 1.00 53.06 123 THR A O 1
ATOM 942 N N . SER A 1 124 ? 19.313 14.515 -18.971 1.00 55.41 124 SER A N 1
ATOM 943 C CA . SER A 1 124 ? 18.814 13.217 -18.502 1.00 55.41 124 SER A CA 1
ATOM 944 C C . SER A 1 124 ? 19.219 12.952 -17.048 1.00 55.41 124 SER A C 1
ATOM 946 O O . SER A 1 124 ? 18.397 12.450 -16.287 1.00 55.41 124 SER A O 1
ATOM 948 N N . GLU A 1 125 ? 20.387 13.429 -16.607 1.00 60.69 125 GLU A N 1
ATOM 949 C CA . GLU A 1 125 ? 20.851 13.365 -15.214 1.00 60.69 125 GLU A CA 1
ATOM 950 C C . GLU A 1 125 ? 19.933 14.151 -14.263 1.00 60.69 125 GLU A C 1
ATOM 952 O O . GLU A 1 125 ? 19.597 13.681 -13.175 1.00 60.69 125 GLU A O 1
ATOM 957 N N . GLY A 1 126 ? 19.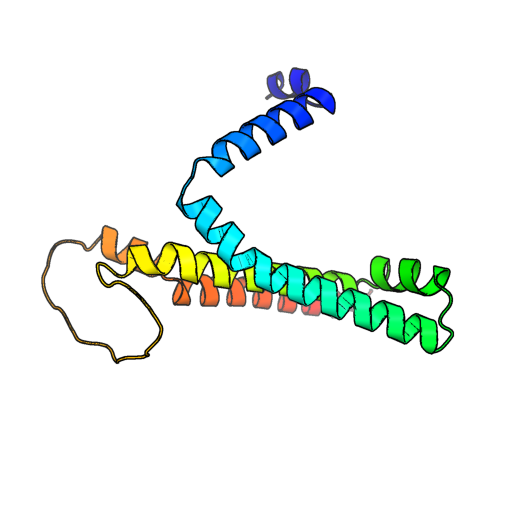462 15.331 -14.687 1.00 61.50 126 GLY A N 1
ATOM 958 C CA . GLY A 1 126 ? 18.553 16.164 -13.893 1.00 61.50 126 GLY A CA 1
ATOM 959 C C . GLY A 1 126 ? 17.177 15.522 -13.689 1.00 61.50 126 GLY A C 1
ATOM 960 O O . GLY A 1 126 ? 16.633 15.552 -12.585 1.00 61.50 126 GLY A O 1
ATOM 961 N N . PHE A 1 127 ? 16.627 14.884 -14.727 1.00 58.50 127 PHE A N 1
ATOM 962 C CA . PHE A 1 127 ? 15.388 14.115 -14.595 1.00 58.50 127 PHE A CA 1
ATOM 963 C C . PHE A 1 127 ? 15.610 12.827 -13.798 1.00 58.50 127 PHE A C 1
ATOM 965 O O . PHE A 1 127 ? 14.804 12.525 -12.922 1.00 58.50 127 PHE A O 1
ATOM 972 N N . GLN A 1 128 ? 16.717 12.116 -14.025 1.00 64.81 128 GLN A N 1
ATOM 973 C CA . GLN A 1 128 ? 17.068 10.884 -13.316 1.00 64.81 128 GLN A CA 1
ATOM 974 C C . GLN A 1 128 ? 17.259 11.114 -11.810 1.00 64.81 128 GLN A C 1
ATOM 976 O O . GLN A 1 128 ? 16.836 10.288 -11.000 1.00 64.81 128 GLN A O 1
ATOM 981 N N . ALA A 1 129 ? 17.792 12.275 -11.419 1.00 69.19 129 ALA A N 1
ATOM 982 C CA . ALA A 1 129 ? 17.865 12.691 -10.024 1.00 69.19 129 ALA A CA 1
ATOM 983 C C . ALA A 1 129 ? 16.468 12.887 -9.405 1.00 69.19 129 ALA A C 1
ATOM 985 O O . ALA A 1 129 ? 16.228 12.459 -8.279 1.00 69.19 129 ALA A O 1
ATOM 986 N N . ILE A 1 130 ? 15.509 13.467 -10.135 1.00 65.56 130 ILE A N 1
ATOM 987 C CA . ILE A 1 130 ? 14.147 13.690 -9.616 1.00 65.56 130 ILE A CA 1
ATOM 988 C C . ILE A 1 130 ? 13.379 12.369 -9.465 1.00 65.56 130 ILE A C 1
ATOM 990 O O . ILE A 1 130 ? 12.660 12.206 -8.480 1.00 65.56 130 ILE A O 1
ATOM 994 N N . VAL A 1 131 ? 13.555 11.406 -10.378 1.00 68.25 131 VAL A N 1
ATOM 995 C CA . VAL A 1 131 ? 12.961 10.055 -10.254 1.00 68.25 131 VAL A CA 1
ATOM 996 C C . VAL A 1 131 ? 13.754 9.107 -9.350 1.00 68.25 131 VAL A C 1
ATOM 998 O O . VAL A 1 131 ? 13.354 7.956 -9.170 1.00 68.25 131 VAL A O 1
ATOM 1001 N N . HIS A 1 132 ? 14.831 9.568 -8.710 1.00 74.06 132 HIS A N 1
ATOM 1002 C CA . HIS A 1 132 ? 15.577 8.732 -7.780 1.00 74.06 132 HIS A CA 1
ATOM 1003 C C . HIS A 1 132 ? 14.693 8.371 -6.568 1.00 74.06 132 HIS A C 1
ATOM 1005 O O . HIS A 1 132 ? 14.164 9.276 -5.913 1.00 74.06 132 HIS A O 1
ATOM 1011 N N . PRO A 1 133 ? 14.569 7.087 -6.174 1.00 64.31 133 PRO A N 1
ATOM 1012 C CA . PRO A 1 133 ? 13.657 6.647 -5.109 1.00 64.31 133 PRO A CA 1
ATOM 1013 C C . PRO A 1 133 ? 13.830 7.404 -3.786 1.00 64.31 133 PRO A C 1
ATOM 1015 O O . PRO A 1 133 ? 12.865 7.689 -3.078 1.00 64.31 133 PRO A O 1
ATOM 1018 N N . ARG A 1 134 ? 15.077 7.774 -3.468 1.00 61.84 134 ARG A N 1
ATOM 1019 C CA . ARG A 1 134 ? 15.425 8.565 -2.275 1.00 61.84 134 ARG A CA 1
ATOM 1020 C C . ARG A 1 134 ? 14.885 9.997 -2.336 1.00 61.84 134 ARG A C 1
ATOM 1022 O O . ARG A 1 134 ? 14.419 10.510 -1.324 1.00 61.84 134 ARG A O 1
ATOM 1029 N N . ILE A 1 135 ? 14.932 10.621 -3.509 1.00 77.00 135 ILE A N 1
ATOM 1030 C CA . ILE A 1 135 ? 14.490 12.004 -3.723 1.00 77.00 135 ILE A CA 1
ATOM 1031 C C . ILE A 1 135 ? 12.967 12.043 -3.844 1.00 77.00 135 ILE A C 1
ATOM 1033 O O . ILE A 1 135 ? 12.335 12.895 -3.228 1.00 77.00 135 ILE A O 1
ATOM 1037 N N . LEU A 1 136 ? 12.365 11.056 -4.511 1.00 75.50 136 LEU A N 1
ATOM 1038 C CA . LEU A 1 136 ? 10.914 10.899 -4.582 1.00 75.50 136 LEU A CA 1
ATOM 1039 C C . LEU A 1 136 ? 10.302 10.642 -3.194 1.00 75.50 136 LEU A C 1
ATOM 1041 O O . LEU A 1 136 ? 9.285 11.236 -2.847 1.00 75.50 136 LEU A O 1
ATOM 1045 N N . GLY A 1 137 ? 10.952 9.812 -2.371 1.00 72.88 137 GLY A N 1
ATOM 1046 C CA . GLY A 1 137 ? 10.555 9.578 -0.981 1.00 72.88 137 GLY A CA 1
ATOM 1047 C C . GLY A 1 137 ? 10.691 10.825 -0.103 1.00 72.88 137 GLY A C 1
ATOM 1048 O O . GLY A 1 137 ? 9.786 11.130 0.672 1.00 72.88 137 GLY A O 1
ATOM 1049 N N . ALA A 1 138 ? 11.779 11.587 -0.259 1.00 79.62 138 ALA A N 1
ATOM 1050 C CA . ALA A 1 138 ? 11.966 12.858 0.440 1.00 79.62 138 ALA A CA 1
ATOM 1051 C C . ALA A 1 138 ? 10.925 13.911 0.018 1.00 79.62 138 ALA A C 1
ATOM 1053 O O . ALA A 1 138 ? 10.341 14.578 0.870 1.00 79.62 138 ALA A O 1
ATOM 1054 N N . LEU A 1 139 ? 10.640 14.017 -1.283 1.00 82.50 139 LEU A N 1
ATOM 1055 C CA . LEU A 1 139 ? 9.620 14.910 -1.834 1.00 82.50 139 LEU A CA 1
ATOM 1056 C C . LEU A 1 139 ? 8.222 14.522 -1.338 1.00 82.50 139 LEU A C 1
ATOM 1058 O O . LEU A 1 139 ? 7.436 15.380 -0.944 1.00 82.50 139 LEU A O 1
ATOM 1062 N N . PHE A 1 140 ? 7.923 13.225 -1.296 1.00 79.12 140 PHE A N 1
ATOM 1063 C CA . PHE A 1 140 ? 6.662 12.715 -0.778 1.00 79.12 140 PHE A CA 1
ATOM 1064 C C . PHE A 1 140 ? 6.489 13.001 0.723 1.00 79.12 140 PHE A C 1
ATOM 1066 O O . PHE A 1 140 ? 5.432 13.477 1.141 1.00 79.12 140 PHE A O 1
ATOM 1073 N N . LEU A 1 141 ? 7.537 12.799 1.531 1.00 78.88 141 LEU A N 1
ATOM 1074 C CA . LEU A 1 141 ? 7.534 13.184 2.947 1.00 78.88 141 LEU A CA 1
ATOM 1075 C C . LEU A 1 141 ? 7.332 14.687 3.137 1.00 78.88 141 LEU A C 1
ATOM 1077 O O . LEU A 1 141 ? 6.595 15.089 4.034 1.00 78.88 141 LEU A O 1
ATOM 1081 N N . LEU A 1 142 ? 7.939 15.511 2.283 1.00 86.25 142 LEU A N 1
ATOM 1082 C CA . LEU A 1 142 ? 7.760 16.960 2.306 1.00 86.25 142 LEU A CA 1
ATOM 1083 C C . LEU A 1 142 ? 6.303 17.344 2.025 1.00 86.25 142 LEU A C 1
ATOM 1085 O O . LEU A 1 142 ? 5.752 18.196 2.720 1.00 86.25 142 LEU A O 1
ATOM 1089 N N . ILE A 1 143 ? 5.649 16.676 1.072 1.00 87.12 143 ILE A N 1
ATOM 1090 C CA . ILE A 1 143 ? 4.224 16.876 0.783 1.00 87.12 143 ILE A CA 1
ATOM 1091 C C . ILE A 1 143 ? 3.366 16.486 1.995 1.00 87.12 143 ILE A C 1
ATOM 1093 O O . ILE A 1 143 ? 2.521 17.274 2.417 1.00 87.12 143 ILE A O 1
ATOM 1097 N N . ILE A 1 144 ? 3.601 15.316 2.602 1.00 82.88 144 ILE A N 1
ATOM 1098 C CA . ILE A 1 144 ? 2.879 14.896 3.817 1.00 82.88 144 ILE A CA 1
ATOM 1099 C C . ILE A 1 144 ? 3.086 15.907 4.950 1.00 82.88 144 ILE A C 1
ATOM 1101 O O . ILE A 1 144 ? 2.118 16.297 5.602 1.00 82.88 144 ILE A O 1
ATOM 1105 N N . ALA A 1 145 ? 4.321 16.358 5.176 1.00 88.12 145 ALA A N 1
ATOM 1106 C CA . ALA A 1 145 ? 4.638 17.344 6.203 1.00 88.12 145 ALA A CA 1
ATOM 1107 C C . ALA A 1 145 ? 3.923 18.679 5.948 1.00 88.12 145 ALA A C 1
ATOM 1109 O O . ALA A 1 145 ? 3.360 19.257 6.875 1.00 88.12 145 ALA A O 1
ATOM 1110 N N . ALA A 1 146 ? 3.865 19.136 4.694 1.00 88.75 146 ALA A N 1
ATOM 1111 C CA . ALA A 1 146 ? 3.130 20.339 4.317 1.00 88.75 146 ALA A CA 1
ATOM 1112 C C . ALA A 1 146 ? 1.623 20.205 4.604 1.00 88.75 146 ALA A C 1
ATOM 1114 O O . ALA A 1 146 ? 1.016 21.124 5.157 1.00 88.75 146 ALA A O 1
ATOM 1115 N N . PHE A 1 147 ? 1.021 19.050 4.302 1.00 86.50 147 PHE A N 1
ATOM 1116 C CA . PHE A 1 147 ? -0.378 18.776 4.645 1.00 86.50 147 PHE A CA 1
ATOM 1117 C C . PHE A 1 147 ? -0.611 18.687 6.157 1.00 86.50 147 PHE A C 1
ATOM 1119 O O . PHE A 1 147 ? -1.607 19.216 6.648 1.00 86.50 147 PHE A O 1
ATOM 1126 N N . ALA A 1 148 ? 0.306 18.072 6.905 1.00 88.38 148 ALA A N 1
ATOM 1127 C CA . ALA A 1 148 ? 0.228 17.998 8.360 1.00 88.38 148 ALA A CA 1
ATOM 1128 C C . ALA A 1 148 ? 0.291 19.396 9.000 1.00 88.38 148 ALA A C 1
ATOM 1130 O O . ALA A 1 148 ? -0.548 19.725 9.837 1.00 88.38 148 ALA A O 1
ATOM 1131 N N . ILE A 1 149 ? 1.224 20.246 8.557 1.00 90.56 149 ILE A N 1
ATOM 1132 C CA . ILE A 1 149 ? 1.338 21.643 9.007 1.00 90.56 149 ILE A CA 1
ATOM 1133 C C . ILE A 1 149 ? 0.063 22.418 8.674 1.00 90.56 149 ILE A C 1
ATOM 1135 O O . ILE A 1 149 ? -0.460 23.131 9.528 1.00 90.56 149 ILE A O 1
ATOM 1139 N N . ARG A 1 150 ? -0.475 22.252 7.462 1.00 84.31 150 ARG A N 1
ATOM 1140 C CA . ARG A 1 150 ? -1.724 22.897 7.051 1.00 84.31 150 ARG A CA 1
ATOM 1141 C C . ARG A 1 150 ? -2.898 22.500 7.951 1.00 84.31 150 ARG A C 1
ATOM 1143 O O . ARG A 1 150 ? -3.620 23.376 8.411 1.00 84.31 150 ARG A O 1
ATOM 1150 N N . LEU A 1 151 ? -3.057 21.210 8.248 1.00 82.31 151 LEU A N 1
ATOM 1151 C CA . LEU A 1 151 ? -4.121 20.708 9.128 1.00 82.31 151 LEU A CA 1
ATOM 1152 C C . LEU A 1 151 ? -3.992 21.215 10.570 1.00 82.31 151 LEU A C 1
ATOM 1154 O O . LEU A 1 151 ? -5.004 21.469 11.224 1.00 82.31 151 LEU A O 1
ATOM 1158 N N . ILE A 1 152 ? -2.763 21.375 11.063 1.00 87.88 152 ILE A N 1
ATOM 1159 C CA . ILE A 1 152 ? -2.504 21.990 12.370 1.00 87.88 152 ILE A CA 1
ATOM 1160 C C . ILE A 1 152 ? -2.845 23.484 12.325 1.00 87.88 152 ILE A C 1
ATOM 1162 O O . ILE A 1 152 ? -3.523 23.980 13.219 1.00 87.88 152 ILE A O 1
ATOM 1166 N N . SER A 1 153 ? -2.430 24.196 11.275 1.00 87.00 153 SER A N 1
ATOM 1167 C CA . SER A 1 153 ? -2.672 25.634 11.124 1.00 87.00 153 SER A CA 1
ATOM 1168 C C . SER A 1 153 ? -4.156 25.974 10.984 1.00 87.00 153 SER A C 1
ATOM 1170 O O . SER A 1 153 ? -4.610 26.971 11.543 1.00 87.00 153 SER A O 1
ATOM 1172 N N . GLU A 1 154 ? -4.924 25.165 10.252 1.00 79.06 154 GLU A N 1
ATOM 1173 C CA . GLU A 1 154 ? -6.368 25.365 10.094 1.00 79.06 154 GLU A CA 1
ATOM 1174 C C . GLU A 1 154 ? -7.111 25.105 11.422 1.00 79.06 154 GLU A C 1
ATOM 1176 O O . GLU A 1 154 ? -8.009 25.866 11.771 1.00 79.06 154 GLU A O 1
ATOM 1181 N N . ASN A 1 155 ? -6.682 24.122 12.227 1.00 68.69 155 ASN A N 1
ATOM 1182 C CA . ASN A 1 155 ? -7.256 23.857 13.559 1.00 68.69 155 ASN A CA 1
ATOM 1183 C C . ASN A 1 155 ? -6.814 24.842 14.659 1.00 68.69 155 ASN A C 1
ATOM 1185 O O . ASN A 1 155 ? -7.412 24.864 15.733 1.00 68.69 155 ASN A O 1
ATOM 1189 N N . VAL A 1 156 ? -5.771 25.640 14.420 1.00 71.44 156 VAL A N 1
ATOM 1190 C CA . VAL A 1 156 ? -5.244 26.653 15.358 1.00 71.44 156 VAL A CA 1
ATOM 1191 C C . VAL A 1 156 ? -5.845 28.044 15.115 1.00 71.44 156 VAL A C 1
ATOM 1193 O O . VAL A 1 156 ? -5.533 28.985 15.839 1.00 71.44 156 VAL A O 1
ATOM 1196 N N . SER A 1 157 ? -6.755 28.202 14.151 1.00 59.09 157 SER A N 1
ATOM 1197 C CA . SER A 1 157 ? -7.528 29.442 14.020 1.00 59.09 157 SER A CA 1
ATOM 1198 C C . SER A 1 157 ? -8.633 29.460 15.088 1.00 59.09 157 SER A C 1
ATOM 1200 O O . SER A 1 157 ? -9.577 28.678 14.965 1.00 59.09 157 SER A O 1
ATOM 1202 N N . PRO A 1 158 ? -8.565 30.302 16.142 1.00 57.94 158 PRO A N 1
ATOM 1203 C CA . PRO A 1 158 ? -9.667 30.414 17.085 1.00 57.94 158 PRO A CA 1
ATOM 1204 C C . PRO A 1 158 ? -10.889 30.947 16.334 1.00 57.94 158 PRO A C 1
ATOM 1206 O O . PRO A 1 158 ? -10.829 32.010 15.713 1.00 57.94 158 PRO A O 1
ATOM 1209 N N . THR A 1 159 ? -11.982 30.187 16.384 1.00 59.09 159 THR A N 1
ATOM 1210 C CA . THR A 1 159 ? -13.337 30.641 16.057 1.00 59.09 159 THR A CA 1
ATOM 1211 C C . THR A 1 159 ? -13.548 32.041 16.629 1.00 59.09 159 THR A C 1
ATOM 1213 O O . THR A 1 159 ? -13.557 32.209 17.851 1.00 59.09 159 THR A O 1
ATOM 1216 N N . LYS A 1 160 ? -13.665 33.033 15.744 1.00 45.84 160 LYS A N 1
ATOM 1217 C CA . LYS A 1 160 ? -14.356 34.285 16.051 1.00 45.84 160 LYS A CA 1
ATOM 1218 C C . LYS A 1 160 ? -15.854 34.058 15.947 1.00 45.84 160 LYS A C 1
ATOM 1220 O O . LYS A 1 160 ? -16.254 33.319 15.019 1.00 45.84 160 LYS A O 1
#

Sequence (160 aa):
MDKFKLVGDNKGIHAAIALSIAVVFLFARDAVRLVNFITPWFVMMLIVGLFLTTFFVFFGVKSETIGNTVMKDPRVYWTVIILSIIILFISIGQVFGSDLEGGGTGTGTARPIAEKEGASDATSEGFQAIVHPRILGALFLLIIAAFAIRLISENVSPTK

pLDDT: mean 72.54, std 15.6, range [34.84, 91.12]

Secondary structure (DSSP, 8-state):
-GGGGGSTT-HHHHHHHHHHHHHHHHH-HHHHHHHHHHHHHHHHHHHHHHHHHHHHHHTT--HHHHHHHHHH-HHHHHHHHHHHHHHHHHHHHHHHHHHHS-S--S-------------S-TTHHHHHHHT-HHHHHHHHHHHHHHHHHHHHHHHTS---

Radius of gyration: 22.31 Å; chains: 1; bounding box: 56×47×50 Å

Foldseek 3Di:
DCPCVVQPDDVVSVVVVVVVVVVVLVPPPLSVQLCVQLVVVVVVVVVVVVVVLVVCVVVVNDPVCCVCCCVVVVVNVVVVVVVSVLSSLVSCLVSVVVVLVDDDDDDDDDDDDDDDDDDDPPPPVVVSVCPRSVNVVVVVVVVVVVVVVVVVVVVPPPDD